Protein AF-A0A6G0VSG8-F1 (afdb_monomer)

Structure (mmCIF, N/CA/C/O backbone):
data_AF-A0A6G0VSG8-F1
#
_entry.id   AF-A0A6G0VSG8-F1
#
loop_
_atom_site.group_PDB
_atom_site.id
_atom_site.type_symbol
_atom_site.label_atom_id
_atom_site.label_alt_id
_atom_site.label_comp_id
_atom_site.label_asym_id
_atom_site.label_entity_id
_atom_site.label_seq_id
_atom_site.pdbx_PDB_ins_code
_atom_site.Cartn_x
_atom_site.Cartn_y
_atom_site.Cartn_z
_atom_site.occupancy
_atom_site.B_iso_or_equiv
_atom_site.auth_seq_id
_atom_site.auth_comp_id
_atom_site.auth_asym_id
_atom_site.auth_atom_id
_atom_site.pdbx_PDB_model_num
ATOM 1 N N . MET A 1 1 ? -14.572 13.253 17.848 1.00 70.44 1 MET A N 1
ATOM 2 C CA . MET A 1 1 ? -13.349 12.540 18.264 1.00 70.44 1 MET A CA 1
ATOM 3 C C . MET A 1 1 ? -12.706 11.879 17.054 1.00 70.44 1 MET A C 1
ATOM 5 O O . MET A 1 1 ? -11.880 12.540 16.453 1.00 70.44 1 MET A O 1
ATOM 9 N N . ILE A 1 2 ? -13.244 10.765 16.539 1.00 77.25 2 ILE A N 1
ATOM 10 C CA . ILE A 1 2 ? -12.713 10.037 15.361 1.00 77.25 2 ILE A CA 1
ATOM 11 C C . ILE A 1 2 ? -12.435 10.917 14.130 1.00 77.25 2 ILE A C 1
ATOM 13 O O . ILE A 1 2 ? -11.379 10.811 13.522 1.00 77.25 2 ILE A O 1
ATOM 17 N N . ARG A 1 3 ? -13.343 11.833 13.763 1.00 77.00 3 ARG A N 1
ATOM 18 C CA . ARG A 1 3 ? -13.122 12.746 12.622 1.00 77.00 3 ARG A CA 1
ATOM 19 C C . ARG A 1 3 ? -11.922 13.680 12.825 1.00 77.00 3 ARG A C 1
ATOM 21 O O . ARG A 1 3 ? -11.257 14.034 11.861 1.00 77.00 3 ARG A O 1
ATOM 28 N N . ASN A 1 4 ? -11.669 14.094 14.065 1.00 84.19 4 ASN A N 1
ATOM 29 C CA . ASN A 1 4 ? -10.525 14.938 14.400 1.00 84.19 4 ASN A CA 1
ATOM 30 C C . ASN A 1 4 ? -9.232 14.124 14.313 1.00 84.19 4 ASN A C 1
ATOM 32 O O . ASN A 1 4 ? -8.279 14.573 13.695 1.00 84.19 4 ASN A O 1
ATOM 36 N N . ASP A 1 5 ? -9.243 12.905 14.850 1.00 84.38 5 ASP A N 1
ATOM 37 C CA . ASP A 1 5 ? -8.093 11.996 14.821 1.00 84.38 5 ASP A CA 1
ATOM 38 C C . ASP A 1 5 ? -7.738 11.609 13.378 1.00 84.38 5 ASP A C 1
ATOM 40 O O . ASP A 1 5 ? -6.580 11.691 12.978 1.00 84.38 5 ASP A O 1
ATOM 44 N N . PHE A 1 6 ? -8.748 11.322 12.550 1.00 83.94 6 PHE A N 1
ATOM 45 C CA . PHE A 1 6 ? -8.581 11.125 11.111 1.00 83.94 6 PHE A CA 1
ATOM 46 C C . PHE A 1 6 ? -7.961 12.351 10.435 1.00 83.94 6 PHE A C 1
ATOM 48 O O . PHE A 1 6 ? -7.004 12.217 9.677 1.00 83.94 6 PHE A O 1
ATOM 55 N N . ASN A 1 7 ? -8.475 13.552 10.714 1.00 85.81 7 ASN A N 1
ATOM 56 C CA . ASN A 1 7 ? -7.930 14.779 10.137 1.00 85.81 7 ASN A CA 1
ATOM 57 C C . ASN A 1 7 ? -6.470 14.997 10.542 1.00 85.81 7 ASN A C 1
ATOM 59 O O . ASN A 1 7 ? -5.671 15.386 9.696 1.00 85.81 7 ASN A O 1
ATOM 63 N N . HIS A 1 8 ? -6.113 14.722 11.799 1.00 88.50 8 HIS A N 1
ATOM 64 C CA . HIS A 1 8 ? -4.734 14.825 12.278 1.00 88.50 8 HIS A CA 1
ATOM 65 C C . HIS A 1 8 ? -3.817 13.826 11.581 1.00 88.50 8 HIS A C 1
ATOM 67 O O . HIS A 1 8 ? -2.757 14.218 11.101 1.00 88.50 8 HIS A O 1
ATOM 73 N N . ILE A 1 9 ? -4.243 12.566 11.448 1.00 88.00 9 ILE A N 1
ATOM 74 C CA . ILE A 1 9 ? -3.484 11.531 10.733 1.00 88.00 9 ILE A CA 1
ATOM 75 C C . ILE A 1 9 ? -3.306 11.921 9.264 1.00 88.00 9 ILE A C 1
ATOM 77 O O . ILE A 1 9 ? -2.190 11.927 8.753 1.00 88.00 9 ILE A O 1
ATOM 81 N N . MET A 1 10 ? -4.381 12.313 8.579 1.00 87.19 10 MET A N 1
ATOM 82 C CA . MET A 1 10 ? -4.297 12.711 7.174 1.00 87.19 10 MET A CA 1
ATOM 83 C C . MET A 1 10 ? -3.459 13.973 6.982 1.00 87.19 10 MET A C 1
ATOM 85 O O . MET A 1 10 ? -2.714 14.059 6.008 1.00 87.19 10 MET A O 1
ATOM 89 N N . HIS A 1 11 ? -3.536 14.933 7.906 1.00 89.06 11 HIS A N 1
ATOM 90 C CA . HIS A 1 11 ? -2.699 16.125 7.875 1.00 89.06 11 HIS A CA 1
ATOM 91 C C . HIS A 1 11 ? -1.219 15.767 8.034 1.00 89.06 11 HIS A C 1
ATOM 93 O O . HIS A 1 11 ? -0.412 16.192 7.204 1.00 89.06 11 HIS A O 1
ATOM 99 N N . LEU A 1 12 ? -0.888 14.927 9.020 1.00 90.12 12 LEU A N 1
ATOM 100 C CA . LEU A 1 12 ? 0.460 14.412 9.253 1.00 90.12 12 LEU A CA 1
ATOM 101 C C . LEU A 1 12 ? 1.014 13.733 7.993 1.00 90.12 12 LEU A C 1
ATOM 103 O O . LEU A 1 12 ? 2.062 14.127 7.491 1.00 90.12 12 LEU A O 1
ATOM 107 N N . LEU A 1 13 ? 0.267 12.784 7.424 1.00 87.56 13 LEU A N 1
ATOM 108 C CA . LEU A 1 13 ? 0.669 12.053 6.219 1.00 87.56 13 LEU A CA 1
ATOM 109 C C . LEU A 1 13 ? 0.814 12.970 5.002 1.00 87.56 13 LEU A C 1
ATOM 111 O O . LEU A 1 13 ? 1.764 12.856 4.234 1.00 87.56 13 LEU A O 1
ATOM 115 N N . SER A 1 14 ? -0.114 13.911 4.817 1.00 85.62 14 SER A N 1
ATOM 116 C CA . SER A 1 14 ? -0.086 14.839 3.680 1.00 85.62 14 SER A CA 1
ATOM 117 C C . SER A 1 14 ? 1.060 15.852 3.731 1.00 85.62 14 SER A C 1
ATOM 119 O O . SER A 1 14 ? 1.373 16.436 2.687 1.00 85.62 14 SER A O 1
ATOM 121 N N . SER A 1 15 ? 1.640 16.034 4.923 1.00 88.12 15 SER A N 1
ATOM 122 C CA . SER A 1 15 ? 2.756 16.934 5.222 1.00 88.12 15 SER A CA 1
ATOM 123 C C . SER A 1 15 ? 4.097 16.202 5.308 1.00 88.12 15 SER A C 1
ATOM 125 O O . SER A 1 15 ? 5.125 16.849 5.489 1.00 88.12 15 SER A O 1
ATOM 127 N N . TRP A 1 16 ? 4.108 14.872 5.178 1.00 87.25 16 TRP A N 1
ATOM 128 C CA . TRP A 1 16 ? 5.334 14.080 5.173 1.00 87.25 16 TRP A CA 1
ATOM 129 C C . TRP A 1 16 ? 6.172 14.479 3.939 1.00 87.25 16 TRP A C 1
ATOM 131 O O . TRP A 1 16 ? 5.637 14.412 2.822 1.00 87.25 16 TRP A O 1
ATOM 141 N N . PRO A 1 17 ? 7.432 14.949 4.090 1.00 85.12 17 PRO A N 1
ATOM 142 C CA . PRO A 1 17 ? 8.232 15.430 2.958 1.00 85.12 17 PRO A CA 1
ATOM 143 C C . PRO A 1 17 ? 8.310 14.455 1.777 1.00 85.12 17 PRO A C 1
ATOM 145 O O . PRO A 1 17 ? 8.116 14.858 0.634 1.00 85.12 17 PRO A O 1
ATOM 148 N N . GLU A 1 18 ? 8.464 13.169 2.058 1.00 81.50 18 GLU A N 1
ATOM 149 C CA . GLU A 1 18 ? 8.581 12.071 1.103 1.00 81.50 18 GLU A CA 1
ATOM 150 C C . GLU A 1 18 ? 7.316 11.946 0.237 1.00 81.50 18 GLU A C 1
ATOM 152 O O . GLU A 1 18 ? 7.390 11.758 -0.975 1.00 81.50 18 GLU A O 1
ATOM 157 N N . ILE A 1 19 ? 6.136 12.160 0.828 1.00 82.50 19 ILE A N 1
ATOM 158 C CA . ILE A 1 19 ? 4.856 12.197 0.104 1.00 82.50 19 ILE A CA 1
ATOM 159 C C . ILE A 1 19 ? 4.669 13.542 -0.610 1.00 82.50 19 ILE A C 1
ATOM 161 O O . ILE A 1 19 ? 4.042 13.616 -1.669 1.00 82.50 19 ILE A O 1
ATOM 165 N N . THR A 1 20 ? 5.187 14.627 -0.043 1.00 82.44 20 THR A N 1
ATOM 166 C CA . THR A 1 20 ? 4.976 15.989 -0.549 1.00 82.44 20 THR A CA 1
ATOM 167 C C . THR A 1 20 ? 5.806 16.289 -1.793 1.00 82.44 20 THR A C 1
ATOM 169 O O . THR A 1 20 ? 5.311 16.977 -2.682 1.00 82.44 20 THR A O 1
ATOM 172 N N . ILE A 1 21 ? 7.026 15.755 -1.858 1.00 84.31 21 ILE A N 1
ATOM 173 C CA . ILE A 1 21 ? 7.953 15.903 -2.989 1.00 84.31 21 ILE A CA 1
ATOM 174 C C . ILE A 1 21 ? 7.589 14.938 -4.131 1.00 84.31 21 ILE A C 1
ATOM 176 O O . ILE A 1 21 ? 7.904 15.200 -5.289 1.00 84.31 21 ILE A O 1
ATOM 180 N N . SER A 1 22 ? 6.877 13.849 -3.824 1.00 81.81 22 SER A N 1
ATOM 181 C CA . SER A 1 22 ? 6.418 12.881 -4.821 1.00 81.81 22 SER A CA 1
ATOM 182 C C . SER A 1 22 ? 5.449 13.487 -5.847 1.00 81.81 22 SER A C 1
ATOM 184 O O . SER A 1 22 ? 4.732 14.459 -5.578 1.00 81.81 22 SER A O 1
ATOM 186 N N . THR A 1 23 ? 5.373 12.884 -7.037 1.00 85.31 23 THR A N 1
ATOM 187 C CA . THR A 1 23 ? 4.432 13.333 -8.070 1.00 85.31 23 THR A CA 1
ATOM 188 C C . THR A 1 23 ? 2.985 13.252 -7.576 1.00 85.31 23 THR A C 1
ATOM 190 O O . THR A 1 23 ? 2.607 12.413 -6.755 1.00 85.31 23 THR A O 1
ATOM 193 N N . PHE A 1 24 ? 2.112 14.100 -8.123 1.00 84.56 24 PHE A N 1
ATOM 194 C CA . PHE A 1 24 ? 0.702 14.159 -7.719 1.00 84.56 24 PHE A CA 1
ATOM 195 C C . PHE A 1 24 ? -0.018 12.800 -7.782 1.00 84.56 24 PHE A C 1
ATOM 197 O O . PHE A 1 24 ? -0.908 12.517 -6.973 1.00 84.56 24 PHE A O 1
ATOM 204 N N . ARG A 1 25 ? 0.366 11.948 -8.739 1.00 82.19 25 ARG A N 1
ATOM 205 C CA . ARG A 1 25 ? -0.185 10.599 -8.893 1.00 82.19 25 ARG A CA 1
ATOM 206 C C . ARG A 1 25 ? 0.250 9.687 -7.740 1.00 82.19 25 ARG A C 1
ATOM 208 O O . ARG A 1 25 ? -0.605 8.983 -7.206 1.00 82.19 25 ARG A O 1
ATOM 215 N N . ILE A 1 26 ? 1.520 9.754 -7.328 1.00 83.19 26 ILE A N 1
ATOM 216 C CA . ILE A 1 26 ? 2.091 9.002 -6.192 1.00 83.19 26 ILE A CA 1
ATOM 217 C C . ILE A 1 26 ? 1.436 9.448 -4.883 1.00 83.19 26 ILE A C 1
ATOM 219 O O . ILE A 1 26 ? 0.917 8.644 -4.108 1.00 83.19 26 ILE A O 1
ATOM 223 N N . LYS A 1 27 ? 1.354 10.763 -4.680 1.00 86.62 27 LYS A N 1
ATOM 224 C CA . LYS A 1 27 ? 0.704 11.347 -3.507 1.00 86.62 27 LYS A CA 1
ATOM 225 C C . LYS A 1 27 ? -0.739 10.863 -3.353 1.00 86.62 27 LYS A C 1
ATOM 227 O O . LYS A 1 27 ? -1.169 10.501 -2.259 1.00 86.62 27 LYS A O 1
ATOM 232 N N . LYS A 1 28 ? -1.498 10.821 -4.454 1.00 87.44 28 LYS A N 1
ATOM 233 C CA . LYS A 1 28 ? -2.886 10.341 -4.448 1.00 87.44 28 LYS A CA 1
ATOM 234 C C . LYS A 1 28 ? -3.010 8.861 -4.118 1.00 87.44 28 LYS A C 1
ATOM 236 O O . LYS A 1 28 ? -3.950 8.515 -3.407 1.00 87.44 28 LYS A O 1
ATOM 241 N N . ILE A 1 29 ? -2.136 8.006 -4.651 1.00 87.19 29 ILE A N 1
ATOM 242 C CA . ILE A 1 29 ? -2.210 6.572 -4.361 1.00 87.19 29 ILE A CA 1
ATOM 243 C C . ILE A 1 29 ? -1.897 6.321 -2.883 1.00 87.19 29 ILE A C 1
ATOM 245 O O . ILE A 1 29 ? -2.733 5.729 -2.214 1.00 87.19 29 ILE A O 1
ATOM 249 N N . TYR A 1 30 ? -0.821 6.886 -2.324 1.00 88.88 30 TYR A N 1
ATOM 250 C CA . TYR A 1 30 ? -0.474 6.653 -0.916 1.00 88.88 30 TYR A CA 1
ATOM 251 C C . TYR A 1 30 ? -1.503 7.191 0.068 1.00 88.88 30 TYR A C 1
ATOM 253 O O . TYR A 1 30 ? -1.938 6.459 0.955 1.00 88.88 30 TYR A O 1
ATOM 261 N N . LEU A 1 31 ? -1.963 8.434 -0.107 1.00 90.31 31 LEU A N 1
ATOM 262 C CA . LEU A 1 31 ? -2.964 9.002 0.801 1.00 90.31 31 LEU A CA 1
ATOM 263 C C . LEU A 1 31 ? -4.277 8.208 0.778 1.00 90.31 31 LEU A C 1
ATOM 265 O O . LEU A 1 31 ? -4.917 8.049 1.815 1.00 90.31 31 LEU A O 1
ATOM 269 N N . ARG A 1 32 ? -4.679 7.686 -0.386 1.00 90.12 32 ARG A N 1
ATOM 270 C CA . ARG A 1 32 ? -5.893 6.866 -0.501 1.00 90.12 32 ARG A CA 1
ATOM 271 C C . ARG A 1 32 ? -5.694 5.457 0.046 1.00 90.12 32 ARG A C 1
ATOM 273 O O . ARG A 1 32 ? -6.592 4.967 0.718 1.00 90.12 32 ARG A O 1
ATOM 280 N N . SER A 1 33 ? -4.534 4.840 -0.173 1.00 91.56 33 SER A N 1
ATOM 281 C CA . SER A 1 33 ? -4.210 3.523 0.385 1.00 91.56 33 SER A CA 1
ATOM 282 C C . SER A 1 33 ? -4.135 3.545 1.913 1.00 91.56 33 SER A C 1
ATOM 284 O O . SER A 1 33 ? -4.647 2.639 2.560 1.00 91.56 33 SER A O 1
ATOM 286 N N . ILE A 1 34 ? -3.591 4.606 2.517 1.00 90.69 34 ILE A N 1
ATOM 287 C CA . ILE A 1 34 ? -3.616 4.752 3.980 1.00 90.69 34 ILE A CA 1
ATOM 288 C C . ILE A 1 34 ? -5.045 5.000 4.480 1.00 90.69 34 ILE A C 1
ATOM 290 O O . ILE A 1 34 ? -5.443 4.469 5.514 1.00 90.69 34 ILE A O 1
ATOM 294 N N . GLY A 1 35 ? -5.861 5.722 3.707 1.00 89.38 35 GLY A N 1
ATOM 295 C CA . GLY A 1 35 ? -7.299 5.816 3.956 1.00 89.38 35 GLY A CA 1
ATOM 296 C C . GLY A 1 35 ? -7.996 4.448 3.995 1.00 89.38 35 GLY A C 1
ATOM 297 O O . GLY A 1 35 ? -8.868 4.254 4.837 1.00 89.38 35 GLY A O 1
ATOM 298 N N . LEU A 1 36 ? -7.586 3.489 3.150 1.00 90.06 36 LEU A N 1
ATOM 299 C CA . LEU A 1 36 ? -8.095 2.112 3.199 1.00 90.06 36 LEU A CA 1
ATOM 300 C C . LEU A 1 36 ? -7.703 1.402 4.498 1.00 90.06 36 LEU A C 1
ATOM 302 O O . LEU A 1 36 ? -8.555 0.746 5.084 1.00 90.06 36 LEU A O 1
ATOM 306 N N . ILE A 1 37 ? -6.463 1.574 4.976 1.00 91.12 37 ILE A N 1
ATOM 307 C CA . ILE A 1 37 ? -6.025 1.006 6.265 1.00 91.12 37 ILE A CA 1
ATOM 308 C C . ILE A 1 37 ? -6.895 1.542 7.403 1.00 91.12 37 ILE A C 1
ATOM 310 O O . ILE A 1 37 ? -7.380 0.769 8.218 1.00 91.12 37 ILE A O 1
ATOM 314 N N . ILE A 1 38 ? -7.124 2.859 7.441 1.00 88.12 38 ILE A N 1
ATOM 315 C CA . ILE A 1 38 ? -7.916 3.492 8.506 1.00 88.12 38 ILE A CA 1
ATOM 316 C C . ILE A 1 38 ? -9.385 3.047 8.458 1.00 88.12 38 ILE A C 1
ATOM 318 O O . ILE A 1 38 ? -10.035 2.949 9.497 1.00 88.12 38 ILE A O 1
ATOM 322 N N . ALA A 1 39 ? -9.922 2.810 7.260 1.00 86.56 39 ALA A N 1
ATOM 323 C CA . ALA A 1 39 ? -11.295 2.350 7.073 1.00 86.56 39 ALA A CA 1
ATOM 324 C C . ALA A 1 39 ? -11.470 0.840 7.308 1.00 86.56 39 ALA A C 1
ATOM 326 O O . ALA A 1 39 ? -12.604 0.385 7.468 1.00 86.56 39 ALA A O 1
ATOM 327 N N . SER A 1 40 ? -10.384 0.067 7.293 1.00 88.25 40 SER A N 1
ATOM 328 C CA . SER A 1 40 ? -10.448 -1.379 7.452 1.00 88.25 40 SER A CA 1
ATOM 329 C C . SER A 1 40 ? -10.789 -1.759 8.892 1.00 88.25 40 SER A C 1
ATOM 331 O O . SER A 1 40 ? -10.313 -1.157 9.854 1.00 88.25 40 SER A O 1
ATOM 333 N N . THR A 1 41 ? -11.651 -2.762 9.030 1.00 87.94 41 THR A N 1
ATOM 334 C CA . THR A 1 41 ? -12.096 -3.303 10.325 1.00 87.94 41 THR A CA 1
ATOM 335 C C . THR A 1 41 ? -11.547 -4.702 10.584 1.00 87.94 41 THR A C 1
ATOM 337 O O . THR A 1 41 ? -11.726 -5.230 11.678 1.00 87.94 41 THR A O 1
ATOM 340 N N . ASP A 1 42 ? -10.855 -5.277 9.598 1.00 87.75 42 ASP A N 1
ATOM 341 C CA . ASP A 1 42 ? -10.256 -6.600 9.668 1.00 87.75 42 ASP A CA 1
ATOM 342 C C . ASP A 1 42 ? -8.729 -6.494 9.665 1.00 87.75 42 ASP A C 1
ATOM 344 O O . ASP A 1 42 ? -8.117 -5.829 8.826 1.00 87.75 42 ASP A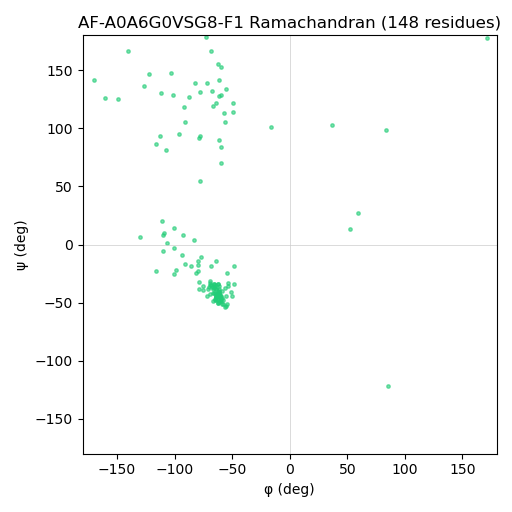 O 1
ATOM 348 N N . TYR A 1 43 ? -8.098 -7.173 10.618 1.00 88.81 43 TYR A N 1
ATOM 349 C CA . TYR A 1 43 ? -6.652 -7.122 10.768 1.00 88.81 43 TYR A CA 1
ATOM 350 C C . TYR A 1 43 ? -5.926 -7.824 9.615 1.00 88.81 43 TYR A C 1
ATOM 352 O O . TYR A 1 43 ? -4.851 -7.388 9.197 1.00 88.81 43 TYR A O 1
ATOM 360 N N . THR A 1 44 ? -6.516 -8.881 9.058 1.00 90.50 44 THR A N 1
ATOM 361 C CA . THR A 1 44 ? -5.940 -9.586 7.907 1.00 90.50 44 THR A CA 1
ATOM 362 C C . THR A 1 44 ? -5.933 -8.695 6.667 1.00 90.50 44 THR A C 1
ATOM 364 O O . THR A 1 44 ? -4.913 -8.605 5.983 1.00 90.50 44 THR A O 1
ATOM 367 N N . ASP A 1 45 ? -7.011 -7.949 6.435 1.00 89.88 45 ASP A N 1
ATOM 368 C CA . ASP A 1 45 ? -7.085 -6.939 5.383 1.00 89.88 45 ASP A CA 1
ATOM 369 C C . ASP A 1 45 ? -6.062 -5.807 5.578 1.00 89.88 45 ASP A C 1
ATOM 371 O O . ASP A 1 45 ? -5.400 -5.410 4.619 1.00 89.88 45 ASP A O 1
ATOM 375 N N . ILE A 1 46 ? -5.848 -5.336 6.813 1.00 92.62 46 ILE A N 1
ATOM 376 C CA . ILE A 1 46 ? -4.792 -4.350 7.114 1.00 92.62 46 ILE A CA 1
ATOM 377 C C . ILE A 1 46 ? -3.411 -4.890 6.727 1.00 92.62 46 ILE A C 1
ATOM 379 O O . ILE A 1 46 ? -2.644 -4.181 6.069 1.00 92.62 46 ILE A O 1
ATOM 383 N N . LYS A 1 47 ? -3.095 -6.140 7.092 1.00 93.69 47 LYS A N 1
ATOM 384 C CA . LYS A 1 47 ? -1.823 -6.779 6.719 1.00 93.69 47 LYS A CA 1
ATOM 385 C C . LYS A 1 47 ? -1.669 -6.857 5.201 1.00 93.69 47 LYS A C 1
ATOM 387 O O . LYS A 1 47 ? -0.619 -6.494 4.680 1.00 93.69 47 LYS A O 1
ATOM 392 N N . LEU A 1 48 ? -2.723 -7.251 4.486 1.00 93.75 48 LEU A N 1
ATOM 393 C CA . LEU A 1 48 ? -2.713 -7.338 3.026 1.00 93.75 48 LEU A CA 1
ATOM 394 C C . LEU A 1 48 ? -2.512 -5.965 2.361 1.00 93.75 48 LEU A C 1
ATOM 396 O O . LEU A 1 48 ? -1.700 -5.824 1.446 1.00 93.75 48 LEU A O 1
ATOM 400 N N . LEU A 1 49 ? -3.209 -4.931 2.842 1.00 94.06 49 LEU A N 1
ATOM 401 C CA . LEU A 1 49 ? -3.041 -3.557 2.363 1.00 94.06 49 LEU A CA 1
ATOM 402 C C . LEU A 1 49 ? -1.612 -3.052 2.592 1.00 94.06 49 LEU A C 1
ATOM 404 O O . LEU A 1 49 ? -1.035 -2.455 1.682 1.00 94.06 49 LEU A O 1
ATOM 408 N N . LEU A 1 50 ? -1.030 -3.315 3.766 1.00 95.00 50 LEU A N 1
ATOM 409 C CA . LEU A 1 50 ? 0.358 -2.961 4.070 1.00 95.00 50 LEU A CA 1
ATOM 410 C C . LEU A 1 50 ? 1.343 -3.659 3.133 1.00 95.00 50 LEU A C 1
ATOM 412 O O . LEU A 1 50 ? 2.212 -2.986 2.583 1.00 95.00 50 LEU A O 1
ATOM 416 N N . THR A 1 51 ? 1.171 -4.961 2.884 1.00 94.94 51 THR A N 1
ATOM 417 C CA . THR A 1 51 ? 2.000 -5.707 1.927 1.00 94.94 51 THR A CA 1
ATOM 418 C C . THR A 1 51 ? 1.984 -5.040 0.555 1.00 94.94 51 THR A C 1
ATOM 420 O O . THR A 1 51 ? 3.041 -4.722 0.019 1.00 94.94 51 THR A O 1
ATOM 423 N N . HIS A 1 52 ? 0.805 -4.742 0.001 1.00 93.94 52 HIS A N 1
ATOM 424 C CA . HIS A 1 52 ? 0.722 -4.102 -1.314 1.00 93.94 52 HIS A CA 1
ATOM 425 C C . HIS A 1 52 ? 1.283 -2.679 -1.327 1.00 93.94 52 HIS A C 1
ATOM 427 O O . HIS A 1 52 ? 1.918 -2.292 -2.305 1.00 93.94 52 HIS A O 1
ATOM 433 N N . ILE A 1 53 ? 1.080 -1.894 -0.264 1.00 93.38 53 ILE A N 1
ATOM 434 C CA . ILE A 1 53 ? 1.674 -0.555 -0.152 1.00 93.38 53 ILE A CA 1
ATOM 435 C C . ILE A 1 53 ? 3.199 -0.658 -0.179 1.00 93.38 53 ILE A C 1
ATOM 437 O O . ILE A 1 53 ? 3.828 0.062 -0.952 1.00 93.38 53 ILE A O 1
ATOM 441 N N . PHE A 1 54 ? 3.785 -1.569 0.601 1.00 93.19 54 PHE A N 1
ATOM 442 C CA . PHE A 1 54 ? 5.232 -1.759 0.631 1.00 93.19 54 PHE A CA 1
ATOM 443 C C . PHE A 1 54 ? 5.782 -2.320 -0.675 1.00 93.19 54 PHE A C 1
ATOM 445 O O . PHE A 1 54 ? 6.843 -1.876 -1.098 1.00 93.19 54 PHE A O 1
ATOM 452 N N . VAL A 1 55 ? 5.061 -3.217 -1.355 1.00 91.12 55 VAL A N 1
ATOM 453 C CA . VAL A 1 55 ? 5.476 -3.701 -2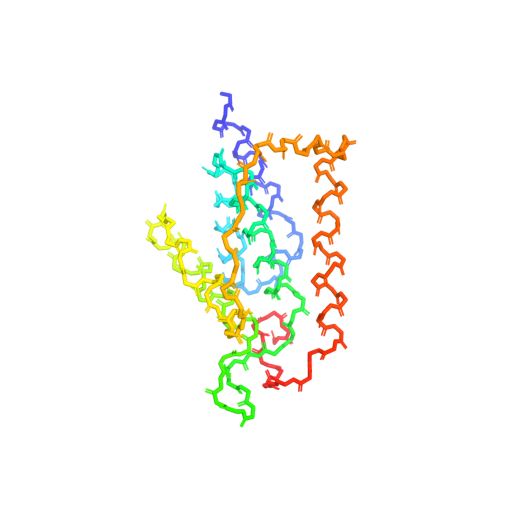.679 1.00 91.12 55 VAL A CA 1
ATOM 454 C C . VAL A 1 55 ? 5.576 -2.526 -3.646 1.00 91.12 55 VAL A C 1
ATOM 456 O O . VAL A 1 55 ? 6.611 -2.349 -4.275 1.00 91.12 55 VAL A O 1
ATOM 459 N N . VAL A 1 56 ? 4.557 -1.662 -3.704 1.00 89.06 56 VAL A N 1
ATOM 460 C CA . VAL A 1 56 ? 4.612 -0.467 -4.563 1.00 89.06 56 VAL A CA 1
ATOM 461 C C . VAL A 1 56 ? 5.739 0.484 -4.152 1.00 89.06 56 VAL A C 1
ATOM 463 O O . VAL A 1 56 ? 6.306 1.112 -5.037 1.00 89.06 56 VAL A O 1
ATOM 466 N N . CYS A 1 57 ? 6.052 0.577 -2.850 1.00 87.50 57 CYS A N 1
ATOM 467 C CA . CYS A 1 57 ? 7.135 1.407 -2.305 1.00 87.50 57 CYS A CA 1
ATOM 468 C C . CYS A 1 57 ? 8.556 0.927 -2.639 1.00 87.50 57 CYS A C 1
ATOM 470 O O . CYS A 1 57 ? 9.479 1.738 -2.622 1.00 87.50 57 CYS A O 1
ATOM 472 N N . LEU A 1 58 ? 8.754 -0.386 -2.775 1.00 86.81 58 LEU A N 1
ATOM 473 C CA . LEU A 1 58 ? 10.084 -1.004 -2.724 1.00 86.81 58 LEU A CA 1
ATOM 474 C C . LEU A 1 58 ? 10.494 -1.676 -4.032 1.00 86.81 58 LEU A C 1
ATOM 476 O O . LEU A 1 58 ? 11.682 -1.861 -4.258 1.00 86.81 58 LEU A O 1
ATOM 480 N N . TYR A 1 59 ? 9.536 -2.046 -4.879 1.00 84.81 59 TYR A N 1
ATOM 481 C CA . TYR A 1 59 ? 9.818 -2.690 -6.157 1.00 84.81 59 TYR A CA 1
ATOM 482 C C . TYR A 1 59 ? 10.036 -1.649 -7.249 1.00 84.81 59 TYR A C 1
ATOM 484 O O . TYR A 1 59 ? 9.168 -0.812 -7.467 1.00 84.81 59 TYR A O 1
ATOM 492 N N . GLU A 1 60 ? 11.150 -1.711 -7.970 1.00 75.88 60 GLU A N 1
ATOM 493 C CA . GLU A 1 60 ? 11.488 -0.740 -9.025 1.00 75.88 60 GLU A CA 1
ATOM 494 C C . GLU A 1 60 ? 10.875 -1.082 -10.393 1.00 75.88 60 GLU A C 1
ATOM 496 O O . GLU A 1 60 ? 10.750 -0.213 -11.257 1.00 75.88 60 GLU A O 1
ATOM 501 N N . THR A 1 61 ? 10.459 -2.334 -10.579 1.00 77.38 61 THR A N 1
ATOM 502 C CA . THR A 1 61 ? 9.975 -2.871 -11.853 1.00 77.38 61 THR A CA 1
ATOM 503 C C . THR A 1 61 ? 8.504 -2.528 -12.107 1.00 77.38 61 THR A C 1
ATOM 505 O O . THR A 1 61 ? 7.659 -2.593 -11.213 1.00 77.38 61 THR A O 1
ATOM 508 N N . ASP A 1 62 ? 8.163 -2.171 -13.343 1.00 69.06 62 ASP A N 1
ATOM 509 C CA . ASP A 1 62 ? 6.810 -1.848 -13.799 1.00 69.06 62 ASP A CA 1
ATOM 510 C C . ASP A 1 62 ? 6.547 -2.407 -15.215 1.00 69.06 62 ASP A C 1
ATOM 512 O O . ASP A 1 62 ? 7.455 -2.852 -15.915 1.00 69.06 62 ASP A O 1
ATOM 516 N N . GLY A 1 63 ? 5.284 -2.431 -15.645 1.00 72.25 63 GLY A N 1
ATOM 517 C CA . GLY A 1 63 ? 4.887 -2.849 -16.988 1.00 72.25 63 GLY A CA 1
ATOM 518 C C . GLY A 1 63 ? 4.704 -4.359 -17.131 1.00 72.25 63 GLY A C 1
ATOM 519 O O . GLY A 1 63 ? 3.842 -4.951 -16.483 1.00 72.25 63 GLY A O 1
ATOM 520 N N . LEU A 1 64 ? 5.452 -4.978 -18.043 1.00 73.00 64 LEU A N 1
ATOM 521 C CA . LEU A 1 64 ? 5.428 -6.421 -18.281 1.00 73.00 64 LEU A CA 1
ATOM 522 C C . LEU A 1 64 ? 6.851 -6.961 -18.186 1.00 73.00 64 LEU A C 1
ATOM 524 O O . LEU A 1 64 ? 7.773 -6.377 -18.750 1.00 73.00 64 LEU A O 1
ATOM 528 N N . ASN A 1 65 ? 7.014 -8.097 -17.518 1.00 77.69 65 ASN A N 1
ATOM 529 C CA . ASN A 1 65 ? 8.285 -8.805 -17.492 1.00 77.69 65 ASN A CA 1
ATOM 530 C C . ASN A 1 65 ? 8.582 -9.490 -18.842 1.00 77.69 65 ASN A C 1
ATOM 532 O O . ASN A 1 65 ? 7.768 -9.498 -19.774 1.00 77.69 65 ASN A O 1
ATOM 536 N N . SER A 1 66 ? 9.741 -10.145 -18.922 1.00 76.62 66 SER A N 1
ATOM 537 C CA . SER A 1 66 ? 10.184 -10.927 -20.086 1.00 76.62 66 SER A CA 1
ATOM 538 C C . SER A 1 66 ? 9.185 -12.010 -20.526 1.00 76.62 66 SER A C 1
ATOM 540 O O . SER A 1 66 ? 9.149 -12.383 -21.700 1.00 76.62 66 SER A O 1
ATOM 542 N N . TYR A 1 67 ? 8.327 -12.479 -19.616 1.00 79.00 67 TYR A N 1
ATOM 543 C CA . TYR A 1 67 ? 7.286 -13.482 -19.859 1.00 79.00 67 TYR A CA 1
ATOM 544 C C . TYR A 1 67 ? 5.917 -12.879 -20.219 1.00 79.00 67 TYR A C 1
ATOM 546 O O . TYR A 1 67 ? 4.931 -13.610 -20.321 1.00 79.00 67 TYR A O 1
ATOM 554 N N . LYS A 1 68 ? 5.836 -11.559 -20.444 1.00 78.06 68 LYS A N 1
ATOM 555 C CA . LYS A 1 68 ? 4.587 -10.808 -20.682 1.00 78.06 68 LYS A CA 1
ATOM 556 C C . LYS A 1 68 ? 3.579 -10.916 -19.533 1.00 78.06 68 LYS A C 1
ATOM 558 O O . LYS A 1 68 ? 2.374 -10.789 -19.752 1.00 78.06 68 LYS A O 1
ATOM 563 N N . GLN A 1 69 ? 4.064 -11.139 -18.320 1.00 78.00 69 GLN A N 1
ATOM 564 C CA . GLN A 1 69 ? 3.271 -11.128 -17.099 1.00 78.00 69 GLN A CA 1
ATOM 565 C C . GLN A 1 69 ? 3.517 -9.819 -16.339 1.00 78.00 69 GLN A C 1
ATOM 567 O O . GLN A 1 69 ? 4.612 -9.257 -16.423 1.00 78.00 69 GLN A O 1
ATOM 572 N N . PRO A 1 70 ? 2.513 -9.291 -15.619 1.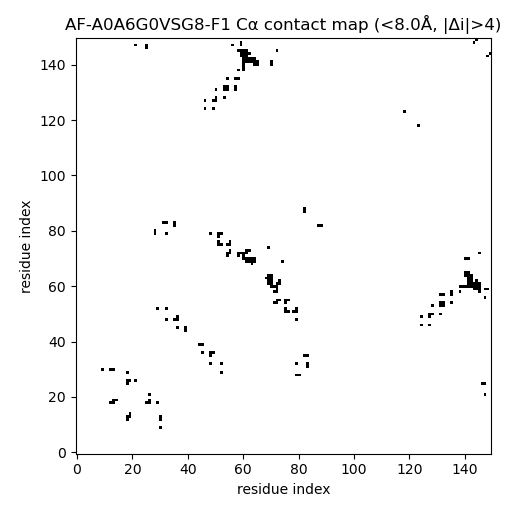00 79.25 70 PRO A N 1
ATOM 573 C CA . PRO A 1 70 ? 2.710 -8.094 -14.813 1.00 79.25 70 PRO A CA 1
ATOM 574 C C . PRO A 1 70 ? 3.655 -8.402 -13.635 1.00 79.25 70 PRO A C 1
ATOM 576 O O . PRO A 1 70 ? 3.429 -9.394 -12.937 1.00 79.25 70 PRO A O 1
ATOM 579 N N . PRO A 1 71 ? 4.681 -7.571 -13.373 1.00 83.62 71 PRO A N 1
ATOM 580 C CA . PRO A 1 71 ? 5.539 -7.732 -12.205 1.00 83.62 71 PRO A CA 1
ATOM 581 C C . PRO A 1 71 ? 4.759 -7.441 -10.914 1.00 83.62 71 PRO A C 1
ATOM 583 O O . PRO A 1 71 ? 3.670 -6.849 -10.928 1.00 83.62 71 PRO A O 1
ATOM 586 N N . LYS A 1 72 ? 5.330 -7.821 -9.764 1.00 85.12 72 LYS A N 1
ATOM 587 C CA . LYS A 1 72 ? 4.687 -7.687 -8.440 1.00 85.12 72 LYS A CA 1
ATOM 588 C C . LYS A 1 72 ? 4.202 -6.261 -8.146 1.00 85.12 72 LYS A C 1
ATOM 590 O O . LYS A 1 72 ? 3.134 -6.081 -7.545 1.00 85.12 72 LYS A O 1
ATOM 595 N N . CYS A 1 73 ? 4.946 -5.248 -8.595 1.00 86.06 73 CYS A N 1
ATOM 596 C CA . CYS A 1 73 ? 4.562 -3.847 -8.447 1.00 86.06 73 CYS A CA 1
ATOM 597 C C . CYS A 1 73 ? 3.280 -3.506 -9.221 1.00 86.06 73 CYS A C 1
ATOM 599 O O . CYS A 1 73 ? 2.372 -2.881 -8.666 1.00 86.06 73 CYS A O 1
ATOM 601 N N . GLU A 1 74 ? 3.149 -3.947 -10.477 1.00 84.81 74 GLU A N 1
ATOM 602 C CA . GLU A 1 74 ? 1.970 -3.652 -11.304 1.00 84.81 74 GLU A CA 1
ATOM 603 C C . GLU A 1 74 ? 0.724 -4.394 -10.807 1.00 84.81 74 GLU A C 1
ATOM 605 O O . GLU A 1 74 ? -0.373 -3.819 -10.758 1.00 84.81 74 GLU A O 1
ATOM 610 N N . ILE A 1 75 ? 0.901 -5.626 -10.321 1.00 87.75 75 ILE A N 1
ATOM 611 C CA . ILE A 1 75 ? -0.151 -6.379 -9.629 1.00 87.75 75 ILE A CA 1
ATOM 612 C C . ILE A 1 75 ? -0.636 -5.595 -8.401 1.00 87.75 75 ILE A C 1
ATOM 614 O O . ILE A 1 75 ? -1.833 -5.327 -8.258 1.00 87.75 75 ILE A O 1
ATOM 618 N N . SER A 1 76 ? 0.288 -5.151 -7.546 1.00 90.12 76 SER A N 1
ATOM 619 C CA . SER A 1 76 ? -0.043 -4.434 -6.307 1.00 90.12 76 SER A CA 1
ATOM 620 C C . SER A 1 76 ? -0.667 -3.062 -6.566 1.00 90.12 76 SER A C 1
ATOM 622 O O . SER A 1 76 ? -1.640 -2.684 -5.910 1.00 90.12 76 SER A O 1
ATOM 624 N N . LYS A 1 77 ? -0.191 -2.326 -7.576 1.00 88.25 77 LYS A N 1
ATOM 625 C CA . LYS A 1 77 ? -0.814 -1.067 -8.015 1.00 88.25 77 LYS A CA 1
ATOM 626 C C . LYS A 1 77 ? -2.232 -1.289 -8.514 1.00 88.25 77 LYS A C 1
ATOM 628 O O . LYS A 1 77 ? -3.122 -0.503 -8.185 1.00 88.25 77 LYS A O 1
ATOM 633 N N . THR A 1 78 ? -2.450 -2.326 -9.316 1.00 88.38 78 THR A N 1
ATOM 634 C CA . THR A 1 78 ? -3.779 -2.661 -9.835 1.00 88.38 78 THR A CA 1
ATOM 635 C C . THR A 1 78 ? -4.724 -3.034 -8.702 1.00 88.38 78 THR A C 1
ATOM 637 O O . THR A 1 78 ? -5.839 -2.512 -8.650 1.00 88.38 78 THR A O 1
ATOM 640 N N . TYR A 1 79 ? -4.258 -3.845 -7.752 1.00 90.81 79 TYR A N 1
ATOM 641 C CA . TYR A 1 79 ? -5.006 -4.197 -6.552 1.00 90.81 79 TYR A CA 1
ATOM 642 C C . TYR A 1 79 ? -5.432 -2.954 -5.757 1.00 90.81 79 TYR A C 1
ATOM 644 O O . TYR A 1 79 ? -6.625 -2.733 -5.541 1.00 90.81 79 TYR A O 1
ATOM 652 N N . LEU A 1 80 ? -4.485 -2.078 -5.403 1.00 90.94 80 LEU A N 1
ATOM 653 C CA . LEU A 1 80 ? -4.774 -0.858 -4.644 1.00 90.94 80 LEU A CA 1
ATOM 654 C C . LEU A 1 80 ? -5.727 0.076 -5.399 1.00 90.94 80 LEU A C 1
ATOM 656 O O . LEU A 1 80 ? -6.673 0.595 -4.811 1.00 90.94 80 LEU A O 1
ATOM 660 N N . LYS A 1 81 ? -5.542 0.264 -6.714 1.00 89.31 81 LYS A N 1
ATOM 661 C CA . LYS A 1 81 ? -6.457 1.071 -7.543 1.00 89.31 81 LYS A CA 1
ATOM 662 C C . LYS A 1 81 ? -7.877 0.506 -7.537 1.00 89.31 81 LYS A C 1
ATOM 664 O O . LYS A 1 81 ? -8.820 1.284 -7.398 1.00 89.31 81 LYS A O 1
ATOM 669 N N . ARG A 1 82 ? -8.031 -0.817 -7.675 1.00 89.19 82 ARG A N 1
ATOM 670 C CA . ARG A 1 82 ? -9.339 -1.487 -7.614 1.00 89.19 82 ARG A CA 1
ATOM 671 C C . ARG A 1 82 ? -9.980 -1.281 -6.245 1.00 89.19 82 ARG A C 1
ATOM 673 O O . ARG A 1 82 ? -11.091 -0.769 -6.193 1.00 89.19 82 ARG A O 1
ATOM 680 N N . ARG A 1 83 ? -9.251 -1.542 -5.155 1.00 86.50 83 ARG A N 1
ATOM 681 C CA . ARG A 1 83 ? -9.735 -1.349 -3.774 1.00 86.50 83 ARG A CA 1
ATOM 682 C C . ARG A 1 83 ? -10.149 0.095 -3.483 1.00 86.50 83 ARG A C 1
ATOM 684 O O . ARG A 1 83 ? -11.173 0.317 -2.846 1.00 86.50 83 ARG A O 1
ATOM 691 N N . ILE A 1 84 ? -9.394 1.076 -3.980 1.00 88.19 84 ILE A N 1
ATOM 692 C CA . ILE A 1 84 ? -9.740 2.503 -3.880 1.00 88.19 84 ILE A CA 1
ATOM 693 C C . ILE A 1 84 ? -11.032 2.820 -4.647 1.00 88.19 84 ILE A C 1
ATOM 695 O O . ILE A 1 84 ? -11.804 3.666 -4.206 1.00 88.19 84 ILE A O 1
ATOM 699 N N . ALA A 1 85 ? -11.247 2.199 -5.809 1.00 85.12 85 ALA A N 1
ATOM 700 C CA . ALA A 1 85 ? -12.402 2.474 -6.657 1.00 85.12 85 ALA A CA 1
ATOM 701 C C . ALA A 1 85 ? -13.687 1.795 -6.161 1.00 85.12 85 ALA A C 1
ATOM 703 O O . ALA A 1 85 ? -14.758 2.389 -6.260 1.00 85.12 85 ALA A O 1
ATOM 704 N N . THR A 1 86 ? -13.592 0.565 -5.651 1.00 78.88 86 THR A N 1
ATOM 705 C CA . THR A 1 86 ? -14.762 -0.246 -5.285 1.00 78.88 86 THR A CA 1
ATOM 706 C C . THR A 1 86 ? -15.090 -0.205 -3.800 1.00 78.88 86 THR A C 1
ATOM 708 O O . THR A 1 86 ? -16.222 -0.508 -3.443 1.00 78.88 86 THR A O 1
ATOM 711 N N . HIS A 1 87 ? -14.131 0.139 -2.929 1.00 65.38 87 HIS A N 1
ATOM 712 C CA . HIS A 1 87 ? -14.247 0.008 -1.470 1.00 65.38 87 HIS A CA 1
ATOM 713 C C . HIS A 1 87 ? -14.664 -1.402 -0.978 1.00 65.38 87 HIS A C 1
ATOM 715 O O . HIS A 1 87 ? -14.991 -1.560 0.195 1.00 65.38 87 HIS A O 1
ATOM 721 N N . ILE A 1 88 ? -14.627 -2.429 -1.840 1.00 57.94 88 ILE A N 1
ATOM 722 C CA . ILE A 1 88 ? -15.111 -3.795 -1.578 1.00 57.94 88 ILE A CA 1
ATOM 723 C C . ILE A 1 88 ? -13.968 -4.801 -1.775 1.00 57.94 88 ILE A C 1
ATOM 725 O O . ILE A 1 88 ? -13.079 -4.604 -2.607 1.00 57.94 88 ILE A O 1
ATOM 729 N N . VAL A 1 89 ? -14.002 -5.863 -0.970 1.00 52.84 89 VAL A N 1
ATOM 730 C CA . VAL A 1 89 ? -13.046 -6.970 -0.922 1.00 52.84 89 VAL A CA 1
ATOM 731 C C . VAL A 1 89 ? -13.506 -8.099 -1.853 1.00 52.84 89 VAL A C 1
ATOM 733 O O . VAL A 1 89 ? -14.545 -8.700 -1.608 1.00 52.84 89 VAL A O 1
ATOM 736 N N . GLU A 1 90 ? -12.716 -8.438 -2.871 1.00 49.81 90 GLU A N 1
ATOM 737 C CA . GLU A 1 90 ? -12.751 -9.766 -3.502 1.00 49.81 90 GLU A CA 1
ATOM 738 C C . GLU A 1 90 ? -11.411 -10.440 -3.168 1.00 49.81 90 GLU A C 1
ATOM 740 O O . GLU A 1 90 ? -10.390 -10.175 -3.797 1.00 49.81 90 GLU A O 1
ATOM 745 N N . LEU A 1 91 ? -11.393 -11.225 -2.085 1.00 49.41 91 LEU A N 1
ATOM 746 C CA . LEU A 1 91 ? -10.197 -11.899 -1.546 1.00 49.41 91 LEU A CA 1
ATOM 747 C C . LEU A 1 91 ? -9.793 -13.156 -2.341 1.00 49.41 91 LEU A C 1
ATOM 749 O O . LEU A 1 91 ? -8.712 -13.694 -2.118 1.00 49.41 91 LEU A O 1
ATOM 753 N N . ASN A 1 92 ? -10.640 -13.625 -3.261 1.00 44.00 92 ASN A N 1
ATOM 754 C CA . ASN A 1 92 ? -10.519 -14.966 -3.844 1.00 44.00 92 ASN A CA 1
ATOM 755 C C . ASN A 1 92 ? -9.469 -15.121 -4.951 1.00 44.00 92 ASN A C 1
ATOM 757 O O . ASN A 1 92 ? -9.099 -16.248 -5.265 1.00 44.00 92 ASN A O 1
ATOM 761 N N . ASP A 1 93 ? -8.947 -14.038 -5.521 1.00 42.38 93 ASP A N 1
ATOM 762 C CA . ASP A 1 93 ? -8.086 -14.163 -6.705 1.00 42.38 93 ASP A CA 1
ATOM 763 C C . ASP A 1 93 ? -6.584 -14.231 -6.381 1.00 42.38 93 ASP A C 1
ATOM 765 O O . ASP A 1 93 ? -5.785 -14.507 -7.272 1.00 42.38 93 ASP A O 1
ATOM 769 N N .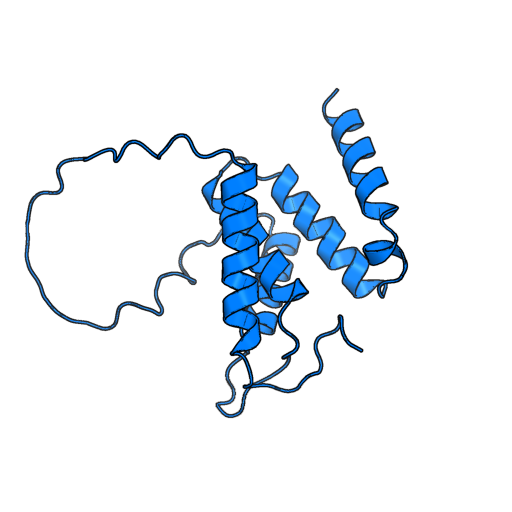 PHE A 1 94 ? -6.173 -13.995 -5.127 1.00 43.34 94 PHE A N 1
ATOM 770 C CA . PHE A 1 94 ? -4.746 -13.865 -4.783 1.00 43.34 94 PHE A CA 1
ATOM 771 C C . PHE A 1 94 ? -4.115 -15.117 -4.155 1.00 43.34 94 PHE A C 1
ATOM 773 O O . PHE A 1 94 ? -2.907 -15.308 -4.271 1.00 43.34 94 PHE A O 1
ATOM 780 N N . PHE A 1 95 ? -4.908 -15.982 -3.513 1.00 42.03 95 PHE A N 1
ATOM 781 C CA . PHE A 1 95 ? -4.404 -17.218 -2.891 1.00 42.03 95 PHE A CA 1
ATOM 782 C C . PHE A 1 95 ? -4.424 -18.436 -3.829 1.00 42.03 95 PHE A C 1
ATOM 784 O O . PHE A 1 95 ? -3.697 -19.394 -3.596 1.00 42.03 95 PHE A O 1
ATOM 791 N N . ASN A 1 96 ? -5.166 -18.382 -4.939 1.00 35.06 96 ASN A N 1
ATOM 792 C CA . ASN A 1 96 ? -5.368 -19.534 -5.829 1.00 35.06 96 ASN A CA 1
ATOM 793 C C . ASN A 1 96 ? -4.242 -19.782 -6.851 1.00 35.06 96 ASN A C 1
ATOM 795 O O . ASN A 1 96 ? -4.365 -20.677 -7.681 1.00 35.06 96 ASN A O 1
ATOM 799 N N . SER A 1 97 ? -3.139 -19.025 -6.832 1.00 35.53 97 SER A N 1
ATOM 800 C CA . SER A 1 97 ? -2.033 -19.220 -7.786 1.00 35.53 97 SER A CA 1
ATOM 801 C C . SER A 1 97 ? -0.835 -19.987 -7.215 1.00 35.53 97 SER A C 1
ATOM 803 O O . SER A 1 97 ? 0.244 -19.935 -7.807 1.00 35.53 97 SER A O 1
ATOM 805 N N . ARG A 1 98 ? -0.977 -20.656 -6.061 1.00 40.22 98 ARG A N 1
ATOM 806 C CA . ARG A 1 98 ? 0.128 -21.408 -5.435 1.00 40.22 98 ARG A CA 1
ATOM 807 C C . ARG A 1 98 ? -0.179 -22.847 -5.023 1.00 40.22 98 ARG A C 1
ATOM 809 O O . ARG A 1 98 ? 0.709 -23.490 -4.479 1.00 40.22 98 ARG A O 1
ATOM 816 N N . GLU A 1 99 ? -1.352 -23.372 -5.354 1.00 34.75 99 GLU A N 1
ATOM 817 C CA . GLU A 1 99 ? -1.671 -24.789 -5.163 1.00 34.75 99 GLU A CA 1
ATOM 818 C C . GLU A 1 99 ? -1.915 -25.443 -6.522 1.00 34.75 99 GLU A C 1
ATOM 820 O O . GLU A 1 99 ? -3.030 -25.505 -7.031 1.00 34.75 99 GLU A O 1
ATOM 825 N N . SER A 1 100 ? -0.829 -25.894 -7.143 1.00 35.03 100 SER A N 1
ATOM 826 C CA . SER A 1 100 ? -0.893 -26.967 -8.129 1.00 35.03 100 SER A CA 1
ATOM 827 C C . SER A 1 100 ? -0.683 -28.286 -7.389 1.00 35.03 100 SER A C 1
ATOM 829 O O . SER A 1 100 ? 0.432 -28.548 -6.949 1.00 35.03 100 SER A O 1
ATOM 831 N N . GLU A 1 101 ? -1.791 -29.014 -7.230 1.00 40.75 101 GLU A N 1
ATOM 832 C CA . GLU A 1 101 ? -1.940 -30.479 -7.259 1.00 40.75 101 GLU A CA 1
ATOM 833 C C . GLU A 1 101 ? -0.793 -31.308 -6.652 1.00 40.75 101 GLU A C 1
ATOM 835 O O . GLU A 1 101 ? 0.228 -31.506 -7.301 1.00 40.75 101 GLU A O 1
ATOM 840 N N . ASP A 1 102 ? -0.999 -31.833 -5.436 1.00 36.66 102 ASP A N 1
ATOM 841 C CA . ASP A 1 102 ? -0.908 -33.279 -5.168 1.00 36.66 102 ASP A CA 1
ATOM 842 C C . ASP A 1 102 ? -1.420 -33.645 -3.752 1.00 36.66 102 ASP A C 1
ATOM 844 O O . ASP A 1 102 ? -1.170 -32.947 -2.771 1.00 36.66 102 ASP A O 1
ATOM 848 N N . ASP A 1 103 ? -2.112 -34.787 -3.711 1.00 32.03 103 ASP A N 1
ATOM 849 C CA . ASP A 1 103 ? -2.541 -35.629 -2.583 1.00 32.03 103 ASP A CA 1
ATOM 850 C C . ASP A 1 103 ? -3.831 -35.314 -1.789 1.00 32.03 103 ASP A C 1
ATOM 852 O O . ASP A 1 103 ? -3.888 -34.576 -0.806 1.00 32.03 103 ASP A O 1
ATOM 856 N N . GLU A 1 104 ? -4.875 -36.060 -2.178 1.00 42.69 104 GLU A N 1
ATOM 857 C CA . GLU A 1 104 ? -5.956 -36.541 -1.319 1.00 42.69 104 GLU A CA 1
ATOM 858 C C . GLU A 1 104 ? -5.400 -37.205 -0.046 1.00 42.69 104 GLU A C 1
ATOM 860 O O . GLU A 1 104 ? -4.881 -38.312 -0.133 1.00 42.69 104 GLU A O 1
ATOM 865 N N . LEU A 1 105 ? -5.634 -36.641 1.143 1.00 33.19 105 LEU A N 1
ATOM 866 C CA . LEU A 1 105 ? -5.942 -37.434 2.339 1.00 33.19 105 LEU A CA 1
ATOM 867 C C . LEU A 1 105 ? -6.866 -36.660 3.290 1.00 33.19 105 LEU A C 1
ATOM 869 O O . LEU A 1 105 ? -6.613 -35.541 3.720 1.00 33.19 105 LEU A O 1
ATOM 873 N N . ASN A 1 106 ? -7.968 -37.331 3.588 1.00 43.25 106 ASN A N 1
ATOM 874 C CA . ASN A 1 106 ? -8.991 -37.022 4.568 1.00 43.25 106 ASN A CA 1
ATOM 875 C C . ASN A 1 106 ? -8.381 -37.139 5.976 1.00 43.25 106 ASN A C 1
ATOM 877 O O . ASN A 1 106 ? -7.975 -38.243 6.320 1.00 43.25 106 ASN A O 1
ATOM 881 N N . GLU A 1 107 ? -8.348 -36.079 6.791 1.00 34.47 107 GLU A N 1
ATOM 882 C CA . GLU A 1 107 ? -8.288 -36.215 8.255 1.00 34.47 107 GLU A CA 1
ATOM 883 C C . GLU A 1 107 ? -8.745 -34.935 8.992 1.00 34.47 107 GLU A C 1
ATOM 885 O O . GLU A 1 107 ? -8.307 -33.820 8.729 1.00 34.47 107 GLU A O 1
ATOM 890 N N . ASP A 1 108 ? -9.705 -35.169 9.885 1.00 43.22 108 ASP A N 1
ATOM 891 C CA . ASP A 1 108 ? -10.283 -34.366 10.967 1.00 43.22 108 ASP A CA 1
ATOM 892 C C . ASP A 1 108 ? -9.478 -33.126 11.427 1.00 43.22 108 ASP A C 1
ATOM 894 O O . ASP A 1 108 ? -8.547 -33.222 12.230 1.00 43.22 108 ASP A O 1
ATOM 898 N N . TYR A 1 109 ? -9.881 -31.930 10.979 1.00 38.19 109 TYR A N 1
ATOM 899 C CA . TYR A 1 109 ? -9.376 -30.673 11.538 1.00 38.19 109 TYR A CA 1
ATOM 900 C C . TYR A 1 109 ? -10.082 -30.387 12.866 1.00 38.19 109 TYR A C 1
ATOM 902 O O . TYR A 1 109 ? -11.144 -29.766 12.929 1.00 38.19 109 TYR A O 1
ATOM 910 N N . THR A 1 110 ? -9.458 -30.831 13.952 1.00 42.28 110 THR A N 1
ATOM 911 C CA . THR A 1 110 ? -9.665 -30.205 15.255 1.00 42.28 110 THR A CA 1
ATOM 912 C C . THR A 1 110 ? -9.197 -28.750 15.165 1.00 42.28 110 THR A C 1
ATOM 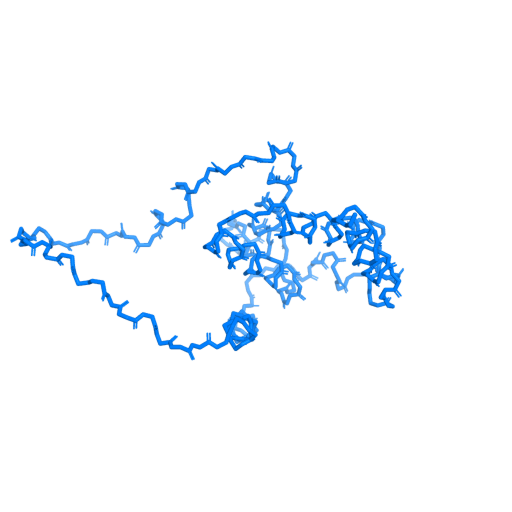914 O O . THR A 1 110 ? -8.083 -28.478 14.721 1.00 42.28 110 THR A O 1
ATOM 917 N N . ASP A 1 111 ? -10.067 -27.817 15.565 1.00 43.22 111 ASP A N 1
ATOM 918 C CA . ASP A 1 111 ? -9.767 -26.391 15.744 1.00 43.22 111 ASP A CA 1
ATOM 919 C C . ASP A 1 111 ? -8.651 -26.241 16.795 1.00 43.22 111 ASP A C 1
ATOM 921 O O . ASP A 1 111 ? -8.887 -26.036 17.989 1.00 43.22 111 ASP A O 1
ATOM 925 N N . VAL A 1 112 ? -7.400 -26.375 16.361 1.00 43.16 112 VAL A N 1
ATOM 926 C CA . VAL A 1 112 ? -6.256 -25.872 17.110 1.00 43.16 112 VAL A CA 1
ATOM 927 C C . VAL A 1 112 ? -6.220 -24.383 16.819 1.00 43.16 112 VAL A C 1
ATOM 929 O O . VAL A 1 112 ? -5.641 -23.927 15.837 1.00 43.16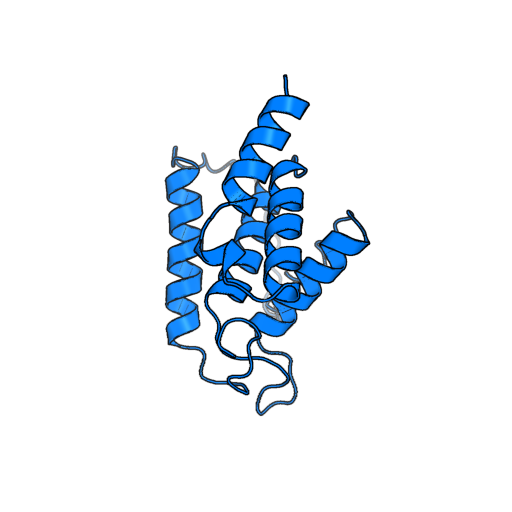 112 VAL A O 1
ATOM 932 N N . VAL A 1 113 ? -6.887 -23.614 17.679 1.00 50.78 113 VAL A N 1
ATOM 933 C CA . VAL A 1 113 ? -6.619 -22.185 17.816 1.00 50.78 113 VAL A CA 1
ATOM 934 C C . VAL A 1 113 ? -5.163 -22.080 18.262 1.00 50.78 113 VAL A C 1
ATOM 936 O O . VAL A 1 113 ? -4.867 -22.158 19.454 1.00 50.78 113 VAL A O 1
ATOM 939 N N . GLU A 1 114 ? -4.238 -21.990 17.306 1.00 48.53 114 GLU A N 1
ATOM 940 C CA . GLU A 1 114 ? -2.861 -21.619 17.599 1.00 48.53 114 GLU A CA 1
ATOM 941 C C . GLU A 1 114 ? -2.916 -20.257 18.290 1.00 48.53 114 GLU A C 1
ATOM 943 O O . GLU A 1 114 ? -3.356 -19.258 17.713 1.00 48.53 114 GLU A O 1
ATOM 948 N N . GLU A 1 115 ? -2.538 -20.228 19.569 1.00 48.09 115 GLU A N 1
ATOM 949 C CA . GLU A 1 115 ? -2.363 -18.986 20.306 1.00 48.09 115 GLU A CA 1
ATOM 950 C C . GLU A 1 115 ? -1.360 -18.127 19.536 1.00 48.09 115 GLU A C 1
ATOM 952 O O . GLU A 1 115 ? -0.157 -18.396 19.530 1.00 48.09 115 GLU A O 1
ATOM 957 N N . SER A 1 116 ? -1.872 -17.094 18.861 1.00 50.16 116 SER A N 1
ATOM 958 C CA . SER A 1 116 ? -1.049 -16.086 18.205 1.00 50.16 116 SER A CA 1
ATOM 959 C C . SER A 1 116 ? -0.008 -15.602 19.216 1.00 50.16 116 SER A C 1
ATOM 961 O O . SER A 1 116 ? -0.398 -15.114 20.284 1.00 50.16 116 SER A O 1
ATOM 963 N N . PRO A 1 117 ? 1.303 -15.708 18.928 1.00 56.09 117 PRO A N 1
ATOM 964 C CA . PRO A 1 117 ? 2.316 -15.202 19.838 1.00 56.09 117 PRO A CA 1
ATOM 965 C C . PRO A 1 117 ? 2.007 -13.726 20.087 1.00 56.09 117 PRO A C 1
ATOM 967 O O . PRO A 1 117 ? 1.711 -13.008 19.131 1.00 56.09 117 PRO A O 1
ATOM 970 N N . ASN A 1 118 ? 2.035 -13.295 21.356 1.00 59.84 118 ASN A N 1
ATOM 971 C CA . ASN A 1 118 ? 1.829 -11.910 21.810 1.00 59.84 118 ASN A CA 1
ATOM 972 C C . ASN A 1 118 ? 2.888 -10.974 21.196 1.00 59.84 118 ASN A C 1
ATOM 974 O O . ASN A 1 118 ? 3.809 -10.489 21.855 1.00 59.84 118 ASN A O 1
ATOM 978 N N . THR A 1 119 ? 2.779 -10.751 19.898 1.00 68.75 119 THR A N 1
ATOM 979 C CA . THR A 1 119 ? 3.691 -9.973 19.084 1.00 68.75 119 THR A CA 1
ATOM 980 C C . THR A 1 119 ? 3.017 -8.630 18.893 1.00 68.75 119 THR A C 1
ATOM 982 O O . THR A 1 119 ? 1.832 -8.541 18.589 1.00 68.75 119 THR A O 1
ATOM 985 N N . SER A 1 120 ? 3.737 -7.547 19.173 1.00 87.25 120 SER A N 1
ATOM 986 C CA . SER A 1 120 ? 3.171 -6.215 18.978 1.00 87.25 120 SER A CA 1
ATOM 987 C C . SER A 1 120 ? 2.816 -6.014 17.504 1.00 87.25 120 SER A C 1
ATOM 989 O O . SER A 1 120 ? 3.619 -6.350 16.635 1.00 87.25 120 SER A O 1
ATOM 991 N N . ILE A 1 121 ? 1.690 -5.353 17.229 1.00 87.88 121 ILE A N 1
ATOM 992 C CA . ILE A 1 121 ? 1.296 -4.924 15.877 1.00 87.88 121 ILE A CA 1
ATOM 993 C C . ILE A 1 121 ? 2.436 -4.213 15.125 1.00 87.88 121 ILE A C 1
ATOM 995 O O . ILE A 1 121 ? 2.610 -4.386 13.924 1.00 87.88 121 ILE A O 1
ATOM 999 N N . PHE A 1 122 ? 3.284 -3.465 15.838 1.00 88.50 122 PHE A N 1
ATOM 1000 C CA . PHE A 1 122 ? 4.439 -2.795 15.243 1.00 88.50 122 PHE A CA 1
ATOM 1001 C C . PHE A 1 122 ? 5.529 -3.771 14.786 1.00 88.50 122 PHE A C 1
ATOM 1003 O O . PHE A 1 122 ? 6.184 -3.524 13.776 1.00 88.50 122 PHE A O 1
ATOM 1010 N N . LEU A 1 123 ? 5.732 -4.871 15.515 1.00 90.19 123 LEU A N 1
ATOM 1011 C CA . LEU A 1 123 ? 6.674 -5.923 15.128 1.00 90.19 123 LEU A CA 1
ATOM 1012 C C . LEU A 1 123 ? 6.153 -6.695 13.919 1.00 90.19 123 LEU A C 1
ATOM 1014 O O . LEU A 1 123 ? 6.933 -6.999 13.022 1.00 90.19 123 LEU A O 1
ATOM 1018 N N . GLU A 1 124 ? 4.846 -6.938 13.852 1.00 91.00 124 GLU A N 1
ATOM 1019 C CA . GLU A 1 124 ? 4.228 -7.552 12.677 1.00 91.00 124 GLU A CA 1
ATOM 1020 C C . GLU A 1 124 ? 4.345 -6.649 11.448 1.00 91.00 124 GLU A C 1
ATOM 1022 O O . GLU A 1 124 ? 4.808 -7.094 10.401 1.00 91.00 124 GLU A O 1
ATOM 1027 N N . PHE A 1 125 ? 4.032 -5.357 11.573 1.00 93.31 125 PHE A N 1
ATOM 1028 C CA . PHE A 1 125 ? 4.173 -4.407 10.464 1.00 93.31 125 PHE A CA 1
ATOM 1029 C C . PHE A 1 125 ? 5.624 -4.296 9.998 1.00 93.31 125 PHE A C 1
ATOM 1031 O O . PHE A 1 125 ? 5.890 -4.261 8.795 1.00 93.31 125 PHE A O 1
ATOM 1038 N N . LYS A 1 126 ? 6.571 -4.298 10.944 1.00 92.38 126 LYS A N 1
ATOM 1039 C CA . LYS A 1 126 ? 8.000 -4.349 10.634 1.00 92.38 126 LYS A CA 1
ATOM 1040 C C . LYS A 1 126 ? 8.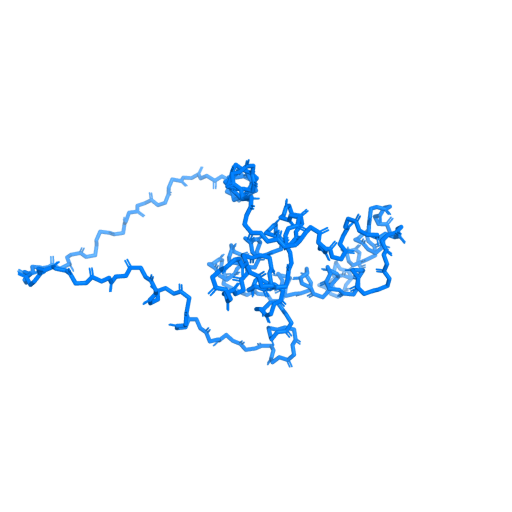367 -5.643 9.908 1.00 92.38 126 LYS A C 1
ATOM 1042 O O . LYS A 1 126 ? 9.112 -5.585 8.938 1.00 92.38 126 LYS A O 1
ATOM 1047 N N . SER A 1 127 ? 7.841 -6.787 10.340 1.00 93.81 127 SER A N 1
ATOM 1048 C CA . SER A 1 127 ? 8.087 -8.068 9.674 1.00 93.81 127 SER A CA 1
ATOM 1049 C C . SER A 1 127 ? 7.581 -8.058 8.234 1.00 93.81 127 SER A C 1
ATOM 1051 O O . SER A 1 127 ? 8.292 -8.523 7.351 1.00 93.81 127 SER A O 1
ATOM 1053 N N . ILE A 1 128 ? 6.392 -7.500 7.979 1.00 94.19 128 ILE A N 1
ATOM 1054 C CA . ILE A 1 128 ? 5.854 -7.366 6.618 1.00 94.19 128 ILE A CA 1
ATOM 1055 C C . ILE A 1 128 ? 6.795 -6.503 5.772 1.00 94.19 128 ILE A C 1
ATOM 1057 O O . ILE A 1 128 ? 7.167 -6.902 4.671 1.00 94.19 128 ILE A O 1
ATOM 1061 N N . PHE A 1 129 ? 7.219 -5.350 6.295 1.00 94.06 129 PHE A N 1
ATOM 1062 C CA . PHE A 1 129 ? 8.142 -4.459 5.593 1.00 94.06 129 PHE A CA 1
ATOM 1063 C C . PHE A 1 129 ? 9.467 -5.149 5.240 1.00 94.06 129 PHE A C 1
ATOM 1065 O O . PHE A 1 129 ? 9.881 -5.113 4.083 1.00 94.06 129 PHE A O 1
ATOM 1072 N N . GLU A 1 130 ? 10.121 -5.796 6.208 1.00 94.75 130 GLU A N 1
ATOM 1073 C CA . GLU A 1 130 ? 11.409 -6.460 5.972 1.00 94.75 130 GLU A CA 1
ATOM 1074 C C . GLU A 1 130 ? 11.272 -7.640 5.003 1.00 94.75 130 GLU A C 1
ATOM 1076 O O . GLU A 1 130 ? 12.142 -7.830 4.158 1.00 94.75 130 GLU A O 1
ATOM 1081 N N . ASN A 1 131 ? 10.169 -8.395 5.058 1.00 93.19 131 ASN A N 1
ATOM 1082 C CA . ASN A 1 131 ? 9.910 -9.476 4.105 1.00 93.19 131 ASN A CA 1
ATOM 1083 C C . ASN A 1 131 ? 9.797 -8.939 2.675 1.00 93.19 131 ASN A C 1
ATOM 1085 O O . ASN A 1 131 ? 10.507 -9.409 1.789 1.00 93.19 131 ASN A O 1
ATOM 1089 N N . VAL A 1 132 ? 8.980 -7.903 2.460 1.00 92.75 132 VAL A N 1
ATOM 1090 C CA . VAL A 1 132 ? 8.824 -7.281 1.136 1.00 92.75 132 VAL A CA 1
ATOM 1091 C C . VAL A 1 132 ? 10.147 -6.696 0.645 1.00 92.75 132 VAL A C 1
ATOM 1093 O O . VAL A 1 132 ? 10.505 -6.871 -0.515 1.00 92.75 132 VAL A O 1
ATOM 1096 N N . LYS A 1 133 ? 10.901 -6.033 1.524 1.00 91.56 133 LYS A N 1
ATOM 1097 C CA . LYS A 1 133 ? 12.215 -5.473 1.197 1.00 91.56 133 LYS A CA 1
ATOM 1098 C C . LYS A 1 133 ? 13.212 -6.552 0.787 1.00 91.56 133 LYS A C 1
ATOM 1100 O O . LYS A 1 133 ? 13.939 -6.374 -0.185 1.00 91.56 133 LYS A O 1
ATOM 1105 N N . ASN A 1 134 ? 13.252 -7.662 1.521 1.00 89.69 134 ASN A N 1
ATOM 1106 C CA . ASN A 1 134 ? 14.118 -8.783 1.187 1.00 89.69 134 ASN A CA 1
ATOM 1107 C C . ASN A 1 134 ? 13.745 -9.371 -0.171 1.00 89.69 134 ASN A C 1
ATOM 1109 O O . ASN A 1 134 ? 14.641 -9.604 -0.969 1.00 89.69 134 ASN A O 1
ATOM 1113 N N . GLU A 1 135 ? 12.455 -9.559 -0.457 1.00 87.88 135 GLU A N 1
ATOM 1114 C CA . GLU A 1 135 ? 12.003 -10.053 -1.761 1.00 87.88 135 GLU A CA 1
ATOM 1115 C C . GLU A 1 135 ? 12.284 -9.073 -2.911 1.00 87.88 135 GLU A C 1
ATOM 1117 O O . GLU A 1 135 ? 12.562 -9.522 -4.019 1.00 87.88 135 GLU A O 1
ATOM 1122 N N . ALA A 1 136 ? 12.215 -7.759 -2.671 1.00 85.62 136 ALA A N 1
ATOM 1123 C CA . ALA A 1 136 ? 12.484 -6.737 -3.685 1.00 85.62 136 ALA A CA 1
ATOM 1124 C C . ALA A 1 136 ? 13.946 -6.752 -4.154 1.00 85.62 136 ALA A C 1
ATOM 1126 O O . ALA A 1 136 ? 14.210 -6.559 -5.333 1.00 85.62 136 ALA A O 1
ATOM 1127 N N . ASN A 1 137 ? 14.895 -7.058 -3.261 1.00 79.94 137 ASN A N 1
ATOM 1128 C CA . ASN A 1 137 ? 16.320 -7.150 -3.609 1.00 79.94 137 ASN A CA 1
ATOM 1129 C C . ASN A 1 137 ? 16.649 -8.277 -4.606 1.00 79.94 137 ASN A C 1
ATOM 1131 O O . ASN A 1 137 ? 17.765 -8.318 -5.115 1.00 79.94 137 ASN A O 1
ATOM 1135 N N . TYR A 1 138 ? 15.726 -9.216 -4.826 1.00 75.81 138 TYR A N 1
ATOM 1136 C CA . TYR A 1 138 ? 15.890 -10.329 -5.764 1.00 75.81 138 TYR A CA 1
ATOM 1137 C C . TYR A 1 138 ? 14.981 -10.198 -6.997 1.00 75.81 138 TYR A C 1
ATOM 1139 O O . TYR A 1 138 ? 14.870 -11.151 -7.767 1.00 75.81 138 TYR A O 1
ATOM 1147 N N . ASP A 1 139 ? 14.297 -9.062 -7.168 1.00 69.50 139 ASP A N 1
ATOM 1148 C CA . ASP A 1 139 ? 13.377 -8.827 -8.280 1.00 69.50 139 ASP A CA 1
ATOM 1149 C C . ASP A 1 139 ? 14.074 -8.071 -9.418 1.00 69.50 139 ASP A C 1
ATOM 1151 O O . ASP A 1 139 ? 14.138 -6.847 -9.412 1.00 69.50 139 ASP A O 1
ATOM 1155 N N . ASP A 1 140 ? 14.586 -8.819 -10.397 1.00 61.09 140 ASP A N 1
ATOM 1156 C CA . ASP A 1 140 ? 15.293 -8.286 -11.579 1.00 61.09 140 ASP A CA 1
ATOM 1157 C C . ASP A 1 140 ? 14.473 -8.431 -12.883 1.00 61.09 140 ASP A C 1
ATOM 1159 O O . ASP A 1 140 ? 14.985 -8.235 -13.987 1.00 61.09 140 ASP A O 1
ATOM 1163 N N . GLU A 1 141 ? 13.192 -8.812 -12.804 1.00 61.72 141 GLU A N 1
ATOM 1164 C CA . GLU A 1 141 ? 12.384 -9.131 -13.988 1.00 61.72 141 GLU A CA 1
ATOM 1165 C C . GLU A 1 141 ? 11.327 -8.060 -14.308 1.00 61.72 141 GLU A C 1
ATOM 1167 O O . GLU A 1 141 ? 10.137 -8.219 -14.031 1.00 61.72 141 GLU A O 1
ATOM 1172 N N . GLY A 1 142 ? 11.739 -6.977 -14.972 1.00 62.06 142 GLY A N 1
ATOM 1173 C CA . GLY A 1 142 ? 10.823 -5.973 -15.523 1.00 62.06 142 GLY A CA 1
ATOM 1174 C C . GLY A 1 142 ? 11.529 -4.724 -16.045 1.00 62.06 142 GLY A C 1
ATOM 1175 O O . GLY A 1 142 ? 12.747 -4.609 -15.957 1.00 62.06 142 GLY A O 1
ATOM 1176 N N . ASP A 1 143 ? 10.761 -3.793 -16.610 1.00 61.97 143 ASP A N 1
ATOM 1177 C CA . ASP A 1 143 ? 11.278 -2.466 -16.954 1.00 61.97 143 ASP A CA 1
ATOM 1178 C C . ASP A 1 143 ? 11.353 -1.627 -15.670 1.00 61.97 143 ASP A C 1
ATOM 1180 O O . ASP A 1 143 ? 10.384 -1.605 -14.909 1.00 61.97 143 ASP A O 1
ATOM 1184 N N . HIS A 1 144 ? 12.473 -0.955 -15.393 1.00 64.25 144 HIS A N 1
ATOM 1185 C CA . HIS A 1 144 ? 12.660 -0.145 -14.175 1.00 64.25 144 HIS A CA 1
ATOM 1186 C C . HIS A 1 144 ? 11.951 1.215 -14.305 1.00 64.25 144 HIS A C 1
ATOM 1188 O O . HIS A 1 144 ? 12.562 2.272 -14.178 1.00 64.25 144 HIS A O 1
ATOM 1194 N N . ASP A 1 145 ? 10.654 1.182 -14.609 1.00 62.94 145 ASP A N 1
ATOM 1195 C CA . ASP A 1 145 ? 9.814 2.348 -14.898 1.00 62.94 145 ASP A CA 1
ATOM 1196 C C . ASP A 1 145 ? 8.778 2.591 -13.785 1.00 62.94 145 ASP A C 1
ATOM 1198 O O . ASP A 1 145 ? 7.747 3.239 -14.002 1.00 62.94 145 ASP A O 1
ATOM 1202 N N . ASN A 1 146 ? 8.995 2.060 -12.568 1.00 68.38 146 ASN A N 1
ATOM 1203 C CA . ASN A 1 146 ? 8.060 2.329 -11.480 1.00 68.38 146 ASN A CA 1
ATOM 1204 C C . ASN A 1 146 ? 7.989 3.840 -11.235 1.00 68.38 146 ASN A C 1
ATOM 1206 O O . ASN A 1 146 ? 8.983 4.523 -11.000 1.00 68.38 146 ASN A O 1
ATOM 1210 N N . MET A 1 147 ? 6.752 4.341 -11.223 1.00 65.12 147 MET A N 1
ATOM 1211 C CA . MET A 1 147 ? 6.384 5.741 -11.043 1.00 65.12 147 MET A CA 1
ATOM 1212 C C . MET A 1 147 ? 7.059 6.455 -9.866 1.00 65.12 147 MET A C 1
ATOM 1214 O O . MET A 1 147 ? 6.989 7.676 -9.821 1.00 65.12 147 MET A O 1
AT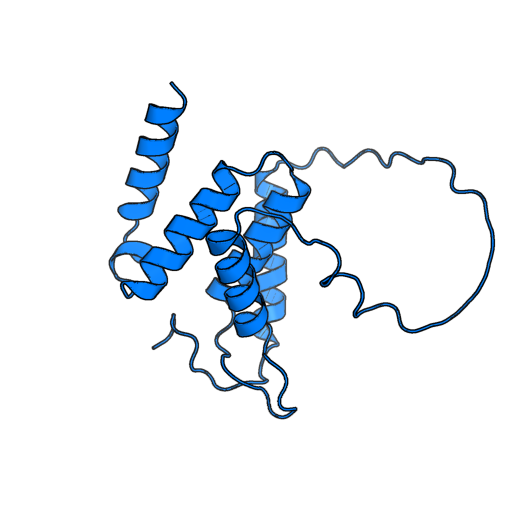OM 1218 N N . GLN A 1 148 ? 7.617 5.729 -8.894 1.00 63.25 148 GLN A N 1
ATOM 1219 C CA . GLN A 1 148 ? 8.359 6.287 -7.766 1.00 63.25 148 GLN A CA 1
ATOM 1220 C C . GLN A 1 148 ? 9.818 6.647 -8.047 1.00 63.25 148 GLN A C 1
ATOM 1222 O O . GLN A 1 148 ? 10.353 7.493 -7.334 1.00 63.25 148 GLN A O 1
ATOM 1227 N N . PHE A 1 149 ? 10.441 6.011 -9.036 1.00 63.16 149 PHE A N 1
ATOM 1228 C CA . PHE A 1 149 ? 11.872 6.124 -9.330 1.00 63.16 149 PHE A CA 1
ATOM 1229 C C . PHE A 1 149 ? 12.159 6.962 -10.588 1.00 63.16 149 PHE A C 1
ATOM 1231 O O . PHE A 1 149 ? 13.321 7.160 -10.936 1.00 63.16 149 PHE A O 1
ATOM 1238 N N . ASN A 1 150 ? 11.102 7.495 -11.213 1.00 50.75 150 ASN A N 1
ATOM 1239 C CA . ASN A 1 150 ? 11.133 8.379 -12.381 1.00 50.75 150 ASN A CA 1
ATOM 1240 C C . ASN A 1 150 ? 11.026 9.867 -12.039 1.00 50.75 150 ASN A C 1
ATOM 1242 O O . ASN A 1 150 ? 10.159 10.228 -11.205 1.00 50.75 150 ASN A O 1
#

pLDDT: mean 75.55, std 18.63, range [32.03, 95.0]

Organism: Aphis craccivora (NCBI:txid307492)

Foldseek 3Di:
DVVVVVVVVLVVLCPPVLLVVADPVSVVLVSLLVVLLSVDPDPVVNLVSLLLVLLLVAAQFADAFPVRHTPSNPVSSVVSVVCSVPVDDPPPPPPPPPDDDDDDDDDDDDPPPPPDPPADPVNSSVVSNVVSNVVNVVDPTHDSVRSSVD

Sequence (150 aa):
MIRNDFNHIMHLLSSWPEITISTFRIKKIYLRSIGLIIASTDYTDIKLLLTHIFVVCLYETDGLNSYKQPPKCEISKTYLKRRIATHIVELNDFFNSRESEDDELNEDYTDVVEESPNTSIFLEFKSIFENVKNEANYDDEGDHDNMQFN

Solvent-accessible surface area (backbone atoms only — not comparable to full-atom values):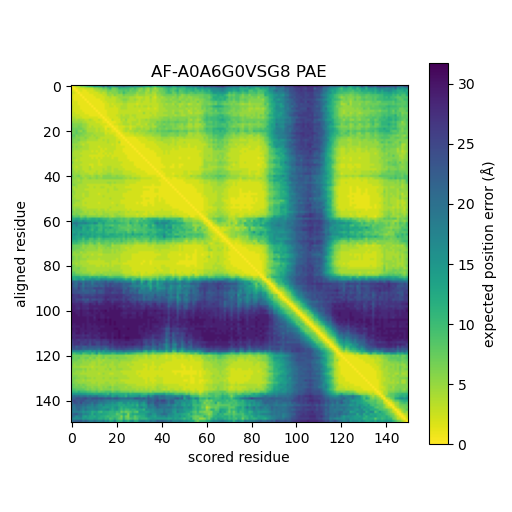 9121 Å² total; per-residue (Å²): 107,70,70,56,54,50,49,52,52,52,50,53,55,64,64,33,64,76,46,56,75,40,55,75,70,56,34,51,51,52,60,50,54,52,48,49,49,71,70,48,90,48,71,68,57,38,52,53,52,50,46,34,51,45,33,52,73,60,35,54,33,22,66,49,19,96,83,72,42,65,24,72,24,40,52,28,48,51,51,51,53,49,39,71,73,64,75,58,88,79,77,73,76,76,70,68,82,75,72,80,86,85,82,94,75,92,75,87,81,72,87,73,77,71,77,72,74,97,65,54,70,67,58,52,54,48,49,49,50,52,51,49,50,59,55,35,78,71,65,82,61,41,43,81,64,22,82,87,82,108

Mean predicted aligned error: 11.65 Å

Secondary structure (DSSP, 8-state):
-HHHHHHHHHHHHHT-HHHHHS-HHHHHHHHHHHHHHHH---HHHHHHHHHHHHHHHH---BS--TTSPPPHHHHHHHHHHHHHHH-----TTSSTTS----------------------HHHHHHHHHHHHHHHHTT---SBS--TTT-

Radius of gyration: 18.02 Å; Cα contacts (8 Å, |Δi|>4): 120; chains: 1; bounding box: 31×54×42 Å